Protein AF-A0AAE3A6P5-F1 (afdb_monomer_lite)

Secondary structure (DSSP, 8-state):
--HHHHHHHHHHHHHHHHH---------TTHHHHHHHHHHHTTS-HHHHHHHHHHHHHHHTT---TTTS--GGG-HHHHHHHHHTTS-HHHHHHHHHHHHHHHHHHHHHHHHHHHHHT--

Radius of gyration: 25.91 Å; chains: 1; bounding box: 47×68×56 Å

InterPro domains:
  IPR010985 Ribbon-helix-helix [SSF47598] (18-64)
  IPR013321 Arc-type ribbon-helix-helix [G3DSA:1.10.1220.10] (3-63)

Structure (mmCIF, N/CA/C/O backbone):
data_AF-A0AAE3A6P5-F1
#
_entry.id   AF-A0AAE3A6P5-F1
#
loop_
_atom_site.group_PDB
_atom_site.id
_atom_site.type_symbol
_atom_site.label_atom_id
_atom_site.label_alt_id
_atom_site.label_comp_id
_atom_site.label_asym_id
_atom_site.label_entity_id
_atom_site.label_seq_id
_atom_site.pdbx_PDB_ins_code
_atom_site.Cartn_x
_atom_site.Cartn_y
_atom_site.Cartn_z
_atom_site.occupancy
_atom_site.B_iso_or_equiv
_atom_site.auth_seq_id
_atom_site.auth_comp_id
_atom_site.auth_asym_id
_atom_site.auth_atom_id
_atom_site.pdbx_PDB_model_num
ATOM 1 N N . MET A 1 1 ? 16.649 11.605 30.782 1.00 52.56 1 MET A N 1
ATOM 2 C CA . MET A 1 1 ? 17.101 12.757 29.973 1.00 52.56 1 MET A CA 1
ATOM 3 C C . MET A 1 1 ? 16.056 13.070 28.896 1.00 52.56 1 MET A C 1
ATOM 5 O O . MET A 1 1 ? 15.859 12.248 28.010 1.00 52.56 1 MET A O 1
ATOM 9 N N . PRO A 1 2 ? 15.338 14.203 28.975 1.00 68.81 2 PRO A N 1
ATOM 10 C CA . PRO A 1 2 ? 14.305 14.600 28.000 1.00 68.81 2 PRO A CA 1
ATOM 11 C C . PRO A 1 2 ? 14.862 15.134 26.659 1.00 68.81 2 PRO A C 1
ATOM 13 O O . PRO A 1 2 ? 14.123 15.284 25.687 1.00 68.81 2 PRO A O 1
ATOM 16 N N . GLU A 1 3 ? 16.164 15.418 26.580 1.00 62.75 3 GLU A N 1
ATOM 17 C CA . GLU A 1 3 ? 16.881 15.811 25.352 1.00 62.75 3 GLU A CA 1
ATOM 18 C C . GLU A 1 3 ? 16.933 14.683 24.300 1.00 62.75 3 GLU A C 1
ATOM 20 O O . GLU A 1 3 ? 16.731 14.930 23.112 1.00 62.75 3 GLU A O 1
ATOM 25 N N . ASP A 1 4 ? 17.116 13.430 24.728 1.00 72.38 4 ASP A N 1
ATOM 26 C CA . ASP A 1 4 ? 17.276 12.280 23.822 1.00 72.38 4 ASP A CA 1
ATOM 27 C C . ASP A 1 4 ? 15.962 11.828 23.172 1.00 72.38 4 ASP A C 1
ATOM 29 O O . ASP A 1 4 ? 15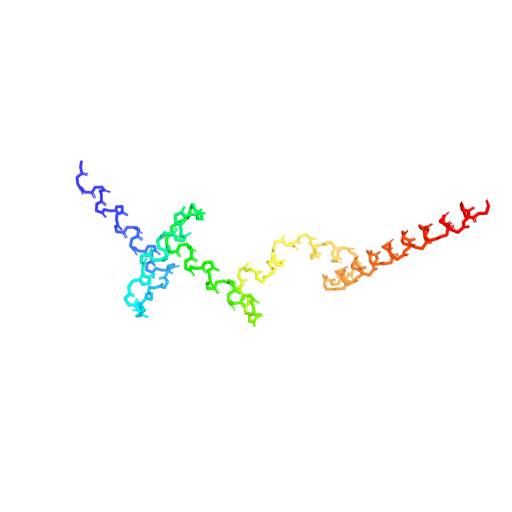.963 11.153 22.142 1.00 72.38 4 ASP A O 1
ATOM 33 N N . ALA A 1 5 ? 14.824 12.162 23.782 1.00 71.69 5 ALA A N 1
ATOM 34 C CA . ALA A 1 5 ? 13.502 11.890 23.220 1.00 71.69 5 ALA A CA 1
ATOM 35 C C . ALA A 1 5 ? 13.167 12.873 22.087 1.00 71.69 5 ALA A C 1
ATOM 37 O O . ALA A 1 5 ? 12.683 12.454 21.039 1.00 71.69 5 ALA A O 1
ATOM 38 N N . ARG A 1 6 ? 13.505 14.160 22.260 1.00 72.44 6 ARG A N 1
ATOM 39 C CA . ARG A 1 6 ? 13.318 15.196 21.230 1.00 72.44 6 ARG A CA 1
ATOM 40 C C . ARG A 1 6 ? 14.108 14.869 19.963 1.00 72.44 6 ARG A C 1
ATOM 42 O O . ARG A 1 6 ? 13.512 14.712 18.906 1.00 72.44 6 ARG A O 1
ATOM 49 N N . LYS A 1 7 ? 15.410 14.585 20.100 1.00 74.75 7 LYS A N 1
ATOM 50 C CA . LYS A 1 7 ? 16.272 14.202 18.965 1.00 74.75 7 LYS A CA 1
ATOM 51 C C . LYS A 1 7 ? 15.792 12.945 18.226 1.00 74.75 7 LYS A C 1
ATOM 53 O O . LYS A 1 7 ? 15.971 12.848 17.015 1.00 74.75 7 LYS A O 1
ATOM 58 N N . ARG A 1 8 ? 15.209 11.966 18.931 1.00 68.88 8 ARG A N 1
ATOM 59 C CA . ARG A 1 8 ? 14.631 10.757 18.312 1.00 68.88 8 ARG A CA 1
ATOM 60 C C . ARG A 1 8 ? 13.374 11.075 17.508 1.00 68.88 8 ARG A C 1
ATOM 62 O O . ARG A 1 8 ? 13.269 10.630 16.368 1.00 68.88 8 ARG A O 1
ATOM 69 N N . ASN A 1 9 ? 12.479 11.879 18.072 1.00 79.44 9 ASN A N 1
ATOM 70 C CA . ASN A 1 9 ? 11.275 12.321 17.380 1.00 79.44 9 ASN A CA 1
ATOM 71 C C . ASN A 1 9 ? 11.631 13.140 16.133 1.00 79.44 9 ASN A C 1
ATOM 73 O O . ASN A 1 9 ? 11.091 12.873 15.066 1.00 79.44 9 ASN A O 1
ATOM 77 N N . ASP A 1 10 ? 12.595 14.059 16.228 1.00 76.94 10 ASP A N 1
ATOM 78 C CA . ASP A 1 10 ? 13.029 14.890 15.098 1.00 76.94 10 ASP A CA 1
ATOM 79 C C . ASP A 1 10 ? 13.550 14.045 13.927 1.00 76.94 10 ASP A C 1
ATOM 81 O O . ASP A 1 10 ? 13.196 14.289 12.774 1.00 76.94 10 ASP A O 1
ATOM 85 N N . ARG A 1 11 ? 14.332 12.994 14.216 1.00 77.62 11 ARG A N 1
ATOM 86 C CA . ARG A 1 11 ? 14.792 12.032 13.198 1.00 77.62 11 ARG A CA 1
ATOM 87 C C . ARG A 1 11 ? 13.632 11.278 12.554 1.00 77.62 11 ARG A C 1
ATOM 89 O O . ARG A 1 11 ? 13.620 11.099 11.341 1.00 77.62 11 ARG A O 1
ATOM 96 N N . GLN A 1 12 ? 12.662 10.847 13.355 1.00 74.00 12 GLN A N 1
ATOM 97 C CA . GLN A 1 12 ? 11.487 10.140 12.858 1.00 74.00 12 GLN A CA 1
ATOM 98 C C . GLN A 1 12 ? 10.630 11.040 11.954 1.00 74.00 12 GLN A C 1
ATOM 100 O O . GLN A 1 12 ? 10.180 10.594 10.901 1.00 74.00 12 GLN A O 1
ATOM 105 N N . TYR A 1 13 ? 10.443 12.308 12.325 1.00 77.50 13 TYR A N 1
ATOM 106 C CA . TYR A 1 13 ? 9.722 13.286 11.510 1.00 77.50 13 TYR A CA 1
ATOM 107 C C . TYR A 1 13 ? 10.455 13.621 10.211 1.00 77.50 13 TYR A C 1
ATOM 109 O O . TYR A 1 13 ? 9.812 13.694 9.165 1.00 77.50 13 TYR A O 1
ATOM 117 N N . ALA A 1 14 ? 11.779 13.798 10.259 1.00 79.31 14 ALA A N 1
ATOM 118 C CA . ALA A 1 14 ? 12.588 14.033 9.066 1.00 79.31 14 ALA A CA 1
ATOM 119 C C . ALA A 1 14 ? 12.465 12.865 8.075 1.00 79.31 14 ALA A C 1
ATOM 121 O O . ALA A 1 14 ? 12.158 13.086 6.906 1.00 79.31 14 ALA A O 1
ATOM 122 N N . TRP A 1 15 ? 12.577 11.625 8.565 1.00 84.62 15 TRP A N 1
ATOM 123 C CA . TRP A 1 15 ? 12.398 10.436 7.732 1.00 84.62 15 TRP A CA 1
ATOM 124 C C . TRP A 1 15 ? 10.987 10.355 7.135 1.00 84.62 15 TRP A C 1
ATOM 126 O O . TRP A 1 15 ? 10.847 10.154 5.933 1.00 84.62 15 TRP A O 1
ATOM 136 N N . GLN A 1 16 ? 9.937 10.570 7.937 1.00 80.31 16 GLN A N 1
ATOM 137 C CA . GLN A 1 16 ? 8.555 10.564 7.436 1.00 80.31 16 GLN A CA 1
ATOM 138 C C . GLN A 1 16 ? 8.336 11.621 6.350 1.00 80.31 16 GLN A C 1
ATOM 140 O O . GLN A 1 16 ? 7.698 11.337 5.343 1.00 80.31 16 GLN A O 1
ATOM 145 N N . LYS A 1 17 ? 8.886 12.827 6.520 1.00 79.38 17 LYS A N 1
ATOM 146 C CA . LYS A 1 17 ? 8.761 13.911 5.539 1.00 79.38 17 LYS A CA 1
ATOM 147 C C . LYS A 1 17 ? 9.385 13.557 4.185 1.00 79.38 17 LYS A C 1
ATOM 149 O O . LYS A 1 17 ? 8.882 14.000 3.162 1.00 79.38 17 LYS A O 1
ATOM 154 N N . GLU A 1 18 ? 10.485 12.810 4.190 1.00 81.75 18 GLU A N 1
ATOM 155 C CA . GLU A 1 18 ? 11.214 12.431 2.974 1.00 81.75 18 GLU A CA 1
ATOM 156 C C . GLU A 1 18 ? 10.673 11.155 2.315 1.00 81.75 18 GLU A C 1
ATOM 158 O O . GLU A 1 18 ? 10.813 10.995 1.108 1.00 81.75 18 GLU A O 1
ATOM 163 N N . ASN A 1 19 ? 10.071 10.247 3.090 1.00 83.12 19 ASN A N 1
ATOM 164 C CA . ASN A 1 19 ? 9.750 8.888 2.634 1.00 83.12 19 ASN A CA 1
ATOM 165 C C . ASN A 1 19 ? 8.247 8.587 2.579 1.00 83.12 19 ASN A C 1
ATOM 167 O O . ASN A 1 19 ? 7.868 7.509 2.126 1.00 83.12 19 ASN A O 1
ATOM 171 N N . THR A 1 20 ? 7.386 9.478 3.078 1.00 82.94 20 THR A N 1
ATOM 172 C CA . THR A 1 20 ? 5.940 9.228 3.130 1.00 82.94 20 THR A CA 1
ATOM 173 C C . THR A 1 20 ? 5.139 10.426 2.645 1.00 82.94 20 THR A C 1
ATOM 175 O O . THR A 1 20 ? 5.342 11.550 3.105 1.00 82.94 20 THR A O 1
ATOM 178 N N . ASP A 1 21 ? 4.165 10.166 1.774 1.00 85.12 21 ASP A N 1
ATOM 179 C CA . ASP A 1 21 ? 3.148 11.147 1.411 1.00 85.12 21 ASP A CA 1
ATOM 180 C C . ASP A 1 21 ? 2.016 11.138 2.442 1.00 85.12 21 ASP A C 1
ATOM 182 O O . ASP A 1 21 ? 1.406 10.106 2.734 1.00 85.12 21 ASP A O 1
ATOM 186 N N . ARG A 1 22 ? 1.703 12.310 3.008 1.00 84.88 22 ARG A N 1
ATOM 187 C CA . ARG A 1 22 ? 0.619 12.453 3.987 1.00 84.88 22 ARG A CA 1
ATOM 188 C C . ARG A 1 22 ? -0.647 12.973 3.320 1.00 84.88 22 ARG A C 1
ATOM 190 O O . ARG A 1 22 ? -0.780 14.167 3.065 1.00 84.88 22 ARG A O 1
ATOM 197 N N . ILE A 1 23 ? -1.606 12.077 3.115 1.00 85.75 23 ILE A N 1
ATOM 198 C CA . ILE A 1 23 ? -2.888 12.392 2.479 1.00 85.75 23 ILE A CA 1
ATOM 199 C C . ILE A 1 23 ? -3.972 12.574 3.547 1.00 85.75 23 ILE A C 1
ATOM 201 O O . ILE A 1 23 ? -4.180 11.715 4.403 1.00 85.75 23 ILE A O 1
ATOM 205 N N . ASN A 1 24 ? -4.697 13.694 3.478 1.00 87.81 24 ASN A N 1
ATOM 206 C CA . ASN A 1 24 ? -5.937 13.888 4.227 1.00 87.81 24 ASN A CA 1
ATOM 207 C C . ASN A 1 24 ? -7.117 13.550 3.316 1.00 87.81 24 ASN A C 1
ATOM 209 O O . ASN A 1 24 ? -7.250 14.133 2.244 1.00 87.81 24 ASN A O 1
ATOM 213 N N . PHE A 1 25 ? -7.993 12.647 3.750 1.00 84.44 25 PHE A N 1
ATOM 214 C CA . PHE A 1 25 ? -9.180 12.262 2.990 1.00 84.44 25 PHE A CA 1
ATOM 215 C C . PHE A 1 25 ? -10.437 12.309 3.859 1.00 84.44 25 PHE A C 1
ATOM 217 O O . PHE A 1 25 ? -10.403 12.115 5.079 1.00 84.44 25 PHE A O 1
ATOM 224 N N . THR A 1 26 ? -11.568 12.593 3.218 1.00 91.62 26 THR A N 1
ATOM 225 C CA . THR A 1 26 ? -12.886 12.600 3.852 1.00 91.62 26 THR A CA 1
ATOM 226 C C . THR A 1 26 ? -13.587 11.275 3.582 1.00 91.62 26 THR A C 1
ATOM 228 O O . THR A 1 26 ? -13.544 10.751 2.475 1.00 91.62 26 THR A O 1
ATOM 231 N N . MET A 1 27 ? -14.249 10.735 4.602 1.00 91.69 27 MET A N 1
ATOM 232 C CA . MET A 1 27 ? -15.067 9.530 4.496 1.00 91.69 27 MET A CA 1
ATOM 233 C C . MET A 1 27 ? -16.424 9.750 5.163 1.00 91.69 27 MET A C 1
ATOM 235 O O . MET A 1 27 ? -16.532 10.614 6.041 1.00 91.69 27 MET A O 1
ATOM 239 N N . PRO A 1 28 ? -17.442 8.943 4.816 1.00 94.38 28 PRO A N 1
ATOM 240 C CA . PRO A 1 28 ? -18.686 8.895 5.570 1.00 94.38 28 PRO A CA 1
ATOM 241 C C . PRO A 1 28 ? -18.434 8.649 7.062 1.00 94.38 28 PRO A C 1
ATOM 243 O O . PRO A 1 28 ? -17.494 7.942 7.447 1.00 94.38 28 PRO A O 1
ATOM 246 N N . LYS A 1 29 ? -19.290 9.214 7.920 1.00 91.25 29 LYS A N 1
ATOM 247 C CA . LYS A 1 29 ? -19.220 8.948 9.363 1.00 91.25 29 LYS A CA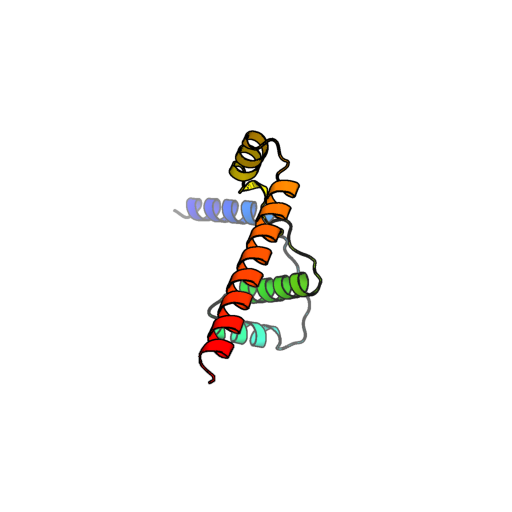 1
ATOM 248 C C . LYS A 1 29 ? -19.392 7.448 9.643 1.00 91.25 29 LYS A C 1
ATOM 250 O O . LYS A 1 29 ? -20.126 6.767 8.938 1.00 91.25 29 LYS A O 1
ATOM 255 N N . GLY A 1 30 ? -18.674 6.942 10.646 1.00 92.31 30 GLY A N 1
ATOM 256 C CA . GLY A 1 30 ? -18.635 5.518 11.011 1.00 92.31 30 GLY A CA 1
ATOM 257 C C . GLY A 1 30 ? -17.645 4.671 10.203 1.00 92.31 30 GLY A C 1
ATOM 258 O O . GLY A 1 30 ? -17.194 3.637 10.684 1.00 92.31 30 GLY A O 1
ATOM 259 N N . ARG A 1 31 ? -17.198 5.128 9.022 1.00 92.69 31 ARG A N 1
ATOM 260 C CA . ARG A 1 31 ? -16.259 4.352 8.192 1.00 92.69 31 ARG A CA 1
ATOM 261 C C . ARG A 1 31 ? -14.910 4.110 8.871 1.00 92.69 31 ARG A C 1
ATOM 263 O O . ARG A 1 31 ? -14.304 3.066 8.671 1.00 92.69 31 ARG A O 1
ATOM 270 N N . LYS A 1 32 ? -14.442 5.059 9.687 1.00 92.38 32 LYS A N 1
ATOM 271 C CA . LYS A 1 32 ? -13.189 4.902 10.442 1.00 92.38 32 LYS A CA 1
ATOM 272 C C . LYS A 1 32 ? -13.246 3.728 11.417 1.00 92.38 32 LYS A C 1
ATOM 274 O O . LYS A 1 32 ? -12.243 3.044 11.570 1.00 92.38 32 LYS A O 1
ATOM 279 N N . ASP A 1 33 ? -14.393 3.508 12.050 1.00 93.50 33 ASP A N 1
ATOM 280 C CA . ASP A 1 33 ? -14.553 2.436 13.032 1.00 93.50 33 ASP A CA 1
ATOM 281 C C . ASP A 1 33 ? -14.637 1.079 12.329 1.00 93.50 33 ASP A C 1
ATOM 283 O O . ASP A 1 33 ? -13.941 0.152 12.724 1.00 93.50 33 ASP A O 1
ATOM 287 N N . GLN A 1 34 ? -15.339 1.013 11.191 1.00 95.31 34 GLN A N 1
ATOM 288 C CA . GLN A 1 34 ? -15.349 -0.171 10.320 1.00 95.31 34 GLN A CA 1
ATOM 289 C C . GLN A 1 34 ? -13.941 -0.563 9.844 1.00 95.31 34 GLN A C 1
ATOM 291 O O . GLN A 1 34 ? -13.600 -1.740 9.819 1.00 95.31 34 GLN A O 1
ATOM 296 N N . ILE A 1 35 ? -13.109 0.419 9.474 1.00 94.19 35 ILE A N 1
ATOM 297 C CA . ILE A 1 35 ? -11.718 0.163 9.067 1.00 94.19 35 ILE A CA 1
ATOM 298 C C . ILE A 1 35 ? -10.897 -0.376 10.238 1.00 94.19 35 ILE A C 1
ATOM 300 O O . ILE A 1 35 ? -10.086 -1.274 10.041 1.00 94.19 35 ILE A O 1
ATOM 304 N N . LYS A 1 36 ? -11.082 0.165 11.448 1.00 94.25 36 LYS A N 1
ATOM 305 C CA . LYS A 1 36 ? -10.369 -0.326 12.633 1.00 94.25 36 LYS A CA 1
ATOM 306 C C . LYS A 1 36 ? -10.739 -1.768 12.944 1.00 94.25 36 LYS A C 1
ATOM 308 O O . LYS A 1 36 ? -9.837 -2.571 13.111 1.00 94.25 36 LYS A O 1
ATOM 313 N N . GLU A 1 37 ? -12.028 -2.091 12.946 1.00 96.12 37 GLU A N 1
ATOM 314 C CA . GLU A 1 37 ? -12.509 -3.455 13.177 1.00 96.12 37 GLU A CA 1
ATOM 315 C C . GLU A 1 37 ? -11.966 -4.425 12.117 1.00 96.12 37 GLU A C 1
ATOM 317 O O . GLU A 1 37 ? -11.413 -5.469 12.451 1.00 96.12 37 GLU A O 1
ATOM 322 N N . ALA A 1 38 ? -12.025 -4.050 10.835 1.00 94.88 38 ALA A N 1
ATOM 323 C CA . ALA A 1 38 ? -11.469 -4.862 9.754 1.00 94.88 38 ALA A CA 1
ATOM 324 C C . ALA A 1 38 ? -9.948 -5.060 9.886 1.00 94.88 38 ALA A C 1
ATOM 326 O O . ALA A 1 38 ? -9.440 -6.155 9.645 1.00 94.88 38 ALA A O 1
ATOM 327 N N . ALA A 1 39 ? -9.221 -4.016 10.289 1.00 94.56 39 ALA A N 1
ATOM 328 C CA . ALA A 1 39 ? -7.783 -4.083 10.512 1.00 94.56 39 ALA A CA 1
ATOM 329 C C . ALA A 1 39 ? -7.430 -4.953 11.732 1.00 94.56 39 ALA A C 1
ATOM 331 O O . ALA A 1 39 ? -6.499 -5.751 11.653 1.00 94.56 39 ALA A O 1
ATOM 332 N N . GLU A 1 40 ? -8.203 -4.861 12.818 1.00 95.38 40 GLU A N 1
ATOM 333 C CA . GLU A 1 40 ? -8.064 -5.701 14.013 1.00 95.38 40 GLU A CA 1
ATOM 334 C C . GLU A 1 40 ? -8.288 -7.182 13.688 1.00 95.38 40 GLU A C 1
ATOM 336 O O . GLU A 1 40 ? -7.466 -8.015 14.067 1.00 95.38 40 GLU A O 1
ATOM 341 N N . ILE A 1 41 ? -9.334 -7.507 12.919 1.00 95.31 41 ILE A N 1
ATOM 342 C CA . ILE A 1 41 ? -9.600 -8.875 12.442 1.00 95.31 41 ILE A CA 1
ATOM 343 C C . ILE A 1 41 ? -8.437 -9.390 11.585 1.00 95.31 41 ILE A C 1
ATOM 345 O O . ILE A 1 41 ? -8.034 -10.545 11.712 1.00 95.31 41 ILE A O 1
ATOM 349 N N . ALA A 1 42 ? -7.874 -8.533 10.732 1.00 92.12 42 ALA A N 1
ATOM 350 C CA . ALA A 1 42 ? -6.725 -8.861 9.894 1.00 92.12 42 ALA A CA 1
ATOM 351 C C . ALA A 1 42 ? -5.378 -8.846 10.651 1.00 92.12 42 ALA A C 1
ATOM 353 O O . ALA A 1 42 ? -4.350 -9.183 10.066 1.00 92.12 42 ALA A O 1
ATOM 354 N N . GLY A 1 43 ? -5.352 -8.457 11.932 1.00 94.25 43 GLY A N 1
ATOM 355 C CA . GLY A 1 43 ? -4.131 -8.377 12.741 1.00 94.25 43 GLY A CA 1
ATOM 356 C C . GLY A 1 43 ? -3.144 -7.289 12.296 1.00 94.25 43 GLY A C 1
ATOM 357 O O . GLY A 1 43 ? -1.957 -7.366 12.613 1.00 94.25 43 GLY A O 1
ATOM 358 N N . VAL A 1 44 ? -3.608 -6.278 11.557 1.00 93.81 44 VAL A N 1
ATOM 359 C CA . VAL A 1 44 ? -2.784 -5.189 11.011 1.00 93.81 44 VAL A CA 1
ATOM 360 C C . VAL A 1 44 ? -3.256 -3.827 11.519 1.00 93.81 44 VAL A C 1
ATOM 362 O O . VAL A 1 44 ? -4.346 -3.672 12.061 1.00 93.81 44 VAL A O 1
ATOM 365 N N . SER A 1 45 ? -2.433 -2.789 11.354 1.00 93.12 45 SER A N 1
ATOM 366 C CA . SER A 1 45 ? -2.875 -1.422 11.664 1.00 93.12 45 SER A CA 1
ATOM 367 C C . SER A 1 45 ? -3.861 -0.906 10.613 1.00 93.12 45 SER A C 1
ATOM 369 O O . SER A 1 45 ? -3.760 -1.261 9.440 1.00 93.12 45 SER A O 1
ATOM 371 N N . ALA A 1 46 ? -4.753 0.011 10.999 1.00 92.56 46 ALA A N 1
ATOM 372 C CA . ALA A 1 46 ? -5.682 0.658 10.068 1.00 92.56 46 ALA A CA 1
ATOM 373 C C . ALA A 1 46 ? -4.971 1.307 8.864 1.00 92.56 46 ALA A C 1
ATOM 375 O O . ALA A 1 46 ? -5.471 1.243 7.747 1.00 92.56 46 ALA A O 1
ATOM 376 N N . THR A 1 47 ? -3.789 1.900 9.071 1.00 91.06 47 THR A N 1
ATOM 377 C CA . THR A 1 47 ? -2.982 2.479 7.985 1.00 91.06 47 THR A CA 1
ATOM 378 C C . THR A 1 47 ? -2.487 1.411 7.015 1.00 91.06 47 THR A C 1
ATOM 380 O O . THR A 1 47 ? -2.603 1.588 5.808 1.00 91.06 47 THR A O 1
ATOM 383 N N . VAL A 1 48 ? -1.963 0.296 7.534 1.00 91.62 48 VAL A N 1
ATOM 384 C CA . VAL A 1 48 ? -1.504 -0.830 6.703 1.00 91.62 48 VAL A CA 1
ATOM 385 C C . VAL A 1 48 ? -2.672 -1.417 5.920 1.00 91.62 48 VAL A C 1
ATOM 387 O O . VAL A 1 48 ? -2.548 -1.610 4.718 1.00 91.62 48 VAL A O 1
ATOM 390 N N . TRP A 1 49 ? -3.817 -1.611 6.574 1.00 94.69 49 TRP A N 1
ATOM 391 C CA . TRP A 1 49 ? -5.027 -2.122 5.938 1.00 94.69 49 TRP A CA 1
ATOM 392 C C . TRP A 1 49 ? -5.503 -1.225 4.785 1.00 94.69 49 TRP A C 1
ATOM 394 O O . TRP A 1 49 ? -5.831 -1.713 3.707 1.00 94.69 49 TRP A O 1
ATOM 404 N N . ILE A 1 50 ? -5.497 0.100 4.983 1.00 93.06 50 ILE A N 1
ATOM 405 C CA . ILE A 1 50 ? -5.857 1.062 3.931 1.00 93.06 50 ILE A CA 1
ATOM 406 C C . ILE A 1 50 ? -4.868 0.990 2.765 1.00 93.06 50 ILE A C 1
ATOM 408 O O . ILE A 1 50 ? -5.303 0.961 1.618 1.00 93.06 50 ILE A O 1
ATOM 412 N N . ASN A 1 51 ? -3.563 0.952 3.044 1.00 91.12 51 ASN A N 1
ATOM 413 C CA . ASN A 1 51 ? -2.551 0.883 1.991 1.00 91.12 51 ASN A CA 1
ATOM 414 C C . ASN A 1 51 ? -2.673 -0.414 1.185 1.00 91.12 51 ASN A C 1
ATOM 416 O O . ASN A 1 51 ? -2.711 -0.346 -0.032 1.00 91.12 51 ASN A O 1
ATOM 420 N N . GLN A 1 52 ? -2.888 -1.558 1.839 1.00 91.12 52 GLN A N 1
ATOM 421 C CA . GLN A 1 52 ? -3.137 -2.833 1.154 1.00 91.12 52 GLN A CA 1
ATOM 422 C C . GLN A 1 52 ? -4.375 -2.782 0.251 1.00 91.12 52 GLN A C 1
ATOM 424 O O . GLN A 1 52 ? -4.368 -3.319 -0.853 1.00 91.12 52 GLN A O 1
ATOM 429 N N . ALA A 1 53 ? -5.447 -2.119 0.695 1.00 92.75 53 ALA A N 1
ATOM 430 C CA . ALA A 1 53 ? -6.639 -1.938 -0.128 1.00 92.75 53 ALA A CA 1
ATOM 431 C C . ALA A 1 53 ? -6.383 -1.029 -1.345 1.00 92.75 53 ALA A C 1
ATOM 433 O O . ALA A 1 53 ? -7.006 -1.216 -2.389 1.00 92.75 53 ALA A O 1
ATOM 434 N N . ILE A 1 54 ? -5.490 -0.044 -1.216 1.00 91.06 54 ILE A N 1
ATOM 435 C CA . ILE A 1 54 ? -5.051 0.812 -2.324 1.00 91.06 54 ILE A CA 1
ATOM 436 C C . ILE A 1 54 ? -4.169 0.014 -3.290 1.00 91.06 54 ILE A C 1
ATOM 438 O O . ILE A 1 54 ? -4.420 0.058 -4.492 1.00 91.06 54 ILE A O 1
ATOM 442 N N . ASP A 1 55 ? -3.208 -0.754 -2.775 1.00 87.44 55 ASP A N 1
ATOM 443 C CA . ASP A 1 55 ? -2.307 -1.599 -3.565 1.00 87.44 55 ASP A CA 1
ATOM 444 C C . ASP A 1 55 ? -3.105 -2.609 -4.400 1.00 87.44 55 ASP A C 1
ATOM 446 O O . ASP A 1 55 ? -2.940 -2.672 -5.614 1.00 87.44 55 ASP A O 1
ATOM 450 N N . ALA A 1 56 ? -4.089 -3.283 -3.797 1.00 86.69 56 ALA A N 1
ATOM 451 C CA . ALA A 1 56 ? -4.990 -4.184 -4.518 1.00 86.69 56 ALA A CA 1
ATOM 452 C C . ALA A 1 56 ? -5.765 -3.475 -5.647 1.00 86.69 56 ALA A C 1
ATOM 454 O O . ALA A 1 56 ? -6.009 -4.051 -6.704 1.00 86.69 56 ALA A O 1
ATOM 455 N N . LYS A 1 57 ? -6.152 -2.203 -5.460 1.00 90.19 57 LYS A N 1
ATOM 456 C CA . LYS A 1 57 ? -6.830 -1.424 -6.511 1.00 90.19 57 LYS A CA 1
ATOM 457 C C . LYS A 1 57 ? -5.896 -1.007 -7.637 1.00 90.19 57 LYS A C 1
ATOM 459 O O . LYS A 1 57 ? -6.342 -0.880 -8.775 1.00 90.19 57 LYS A O 1
ATOM 464 N N . PHE A 1 58 ? -4.630 -0.782 -7.323 1.00 85.56 58 PHE A N 1
ATOM 465 C CA . PHE A 1 58 ? -3.592 -0.522 -8.303 1.00 85.56 58 PHE A CA 1
ATOM 466 C C . PHE A 1 58 ? -3.272 -1.781 -9.117 1.00 85.56 58 PHE A C 1
ATOM 468 O O . PHE A 1 58 ? -3.267 -1.708 -10.346 1.00 85.56 58 PHE A O 1
ATOM 475 N N . GLU A 1 59 ? -3.152 -2.938 -8.465 1.00 81.69 59 GLU A N 1
ATOM 476 C CA . GLU A 1 59 ? -3.006 -4.244 -9.118 1.00 81.69 59 GLU A CA 1
ATOM 477 C C . GLU A 1 59 ? -4.184 -4.560 -10.052 1.00 81.69 59 GLU A C 1
ATOM 479 O O . GLU A 1 59 ? -3.960 -4.854 -11.227 1.00 81.69 59 GLU A O 1
ATOM 484 N N . ASP A 1 60 ? -5.430 -4.404 -9.579 1.00 81.94 60 ASP A N 1
ATOM 485 C CA . ASP A 1 60 ? -6.652 -4.568 -10.390 1.00 81.94 60 ASP A CA 1
ATOM 486 C C . ASP A 1 60 ? -6.629 -3.682 -11.654 1.00 81.94 60 ASP A C 1
ATOM 488 O O . ASP A 1 60 ? -7.132 -4.061 -12.713 1.00 81.94 60 ASP A O 1
ATOM 492 N N . ALA A 1 61 ? -6.063 -2.477 -11.543 1.00 83.88 61 ALA A N 1
ATOM 493 C CA . ALA A 1 61 ? -5.959 -1.509 -12.631 1.00 83.88 61 ALA A CA 1
ATOM 494 C C . ALA A 1 61 ? -4.720 -1.716 -13.525 1.00 83.88 61 ALA A C 1
ATOM 496 O O . ALA A 1 61 ? -4.520 -0.948 -14.468 1.00 83.88 61 ALA A O 1
ATOM 497 N N . GLY A 1 62 ? -3.873 -2.710 -13.235 1.00 78.88 62 GLY A N 1
ATOM 498 C CA . GLY A 1 62 ? -2.599 -2.932 -13.925 1.00 78.88 62 GLY A CA 1
ATOM 499 C C . GLY A 1 62 ? -1.546 -1.848 -13.659 1.00 78.88 62 GLY A C 1
ATOM 500 O O . GLY A 1 62 ? -0.558 -1.748 -14.386 1.00 78.88 62 GLY A O 1
ATOM 501 N N . ILE A 1 63 ? -1.751 -1.019 -12.636 1.00 73.62 63 ILE A N 1
ATOM 502 C CA . ILE A 1 63 ? -0.815 0.009 -12.187 1.00 73.62 63 ILE A CA 1
ATOM 503 C C . ILE A 1 63 ? 0.050 -0.640 -11.112 1.00 73.62 63 ILE A C 1
ATOM 505 O O . ILE A 1 63 ? -0.311 -0.648 -9.948 1.00 73.62 63 ILE A O 1
ATOM 509 N N . VAL A 1 64 ? 1.185 -1.223 -11.476 1.00 61.59 64 VAL A N 1
ATOM 510 C CA . VAL A 1 64 ? 2.084 -1.818 -10.476 1.00 61.59 64 VAL A CA 1
ATOM 511 C C . VAL A 1 64 ? 3.049 -0.744 -9.976 1.00 61.59 64 VAL A C 1
ATOM 513 O O . VAL A 1 64 ? 3.590 0.028 -10.772 1.00 61.59 64 VAL A O 1
ATOM 516 N N . ALA A 1 65 ? 3.272 -0.668 -8.660 1.00 58.88 65 ALA A N 1
ATOM 517 C CA . ALA A 1 65 ? 4.290 0.221 -8.113 1.00 58.88 65 ALA A CA 1
ATOM 518 C C . ALA A 1 65 ? 5.667 -0.120 -8.729 1.00 58.88 65 ALA A C 1
ATOM 520 O O . ALA A 1 65 ? 5.974 -1.300 -8.901 1.00 58.88 65 ALA A O 1
ATOM 521 N N . PRO A 1 66 ? 6.547 0.860 -9.018 1.00 55.09 66 PRO A N 1
ATOM 522 C CA . PRO A 1 66 ? 7.851 0.601 -9.646 1.00 55.09 66 PRO A CA 1
ATOM 523 C C . PRO A 1 66 ? 8.745 -0.386 -8.882 1.00 55.09 66 PRO A C 1
ATOM 525 O O . PRO A 1 66 ? 9.639 -0.982 -9.466 1.00 55.09 66 PRO A O 1
ATOM 528 N N . LYS A 1 67 ? 8.517 -0.530 -7.572 1.00 53.03 67 LYS A N 1
ATOM 529 C CA . LYS A 1 67 ? 9.200 -1.486 -6.693 1.00 53.03 67 LYS A CA 1
ATOM 530 C C . LYS A 1 67 ? 8.719 -2.932 -6.894 1.00 53.03 67 LYS A C 1
ATOM 532 O O . LYS A 1 67 ? 9.503 -3.854 -6.693 1.00 53.03 67 LYS A O 1
ATOM 537 N N . ASP A 1 68 ? 7.449 -3.110 -7.250 1.00 51.03 68 ASP A N 1
ATOM 538 C CA . ASP A 1 68 ? 6.775 -4.412 -7.342 1.00 51.03 68 ASP A CA 1
ATOM 539 C C . ASP A 1 68 ? 6.605 -4.871 -8.802 1.00 51.03 68 ASP A C 1
ATOM 541 O O . ASP A 1 68 ? 6.379 -6.048 -9.085 1.00 51.03 68 ASP A O 1
ATOM 545 N N . MET A 1 69 ? 6.795 -3.959 -9.760 1.00 49.03 69 MET A N 1
ATOM 546 C CA . MET A 1 69 ? 7.097 -4.286 -11.147 1.00 49.03 69 MET A CA 1
ATOM 547 C C . MET A 1 69 ? 8.451 -4.999 -11.141 1.00 49.03 69 MET A C 1
ATOM 549 O O . MET A 1 69 ? 9.448 -4.317 -10.950 1.00 49.03 69 MET A O 1
ATOM 553 N N . MET A 1 70 ? 8.453 -6.343 -11.255 1.00 48.31 70 MET A N 1
ATOM 554 C CA . MET A 1 70 ? 9.628 -7.240 -11.224 1.00 48.31 70 MET A CA 1
ATOM 555 C C . MET A 1 70 ? 10.952 -6.472 -11.174 1.00 48.31 70 MET A C 1
ATOM 557 O O . MET A 1 70 ? 11.378 -5.936 -12.201 1.00 48.31 70 MET A O 1
ATOM 561 N N . ASP A 1 71 ? 11.600 -6.428 -10.007 1.00 51.97 71 ASP A N 1
ATOM 562 C CA . ASP A 1 71 ? 12.970 -5.931 -9.894 1.00 51.97 71 ASP A CA 1
ATOM 563 C C . ASP A 1 71 ? 13.900 -6.856 -10.699 1.00 51.97 71 ASP A C 1
ATOM 565 O O . ASP A 1 71 ? 14.563 -7.754 -10.188 1.00 51.97 71 ASP A O 1
ATOM 569 N N . LEU A 1 72 ? 13.946 -6.653 -12.015 1.00 47.97 72 LEU A N 1
ATOM 570 C CA . LEU A 1 72 ? 14.875 -7.315 -12.926 1.00 47.97 72 LEU A CA 1
ATOM 571 C C . LEU A 1 72 ? 16.330 -6.957 -12.565 1.00 47.97 72 LEU A C 1
ATOM 573 O O . LEU A 1 72 ? 17.256 -7.643 -12.995 1.00 47.97 72 LEU A O 1
ATOM 577 N N . GLY A 1 73 ? 16.538 -5.919 -11.743 1.00 48.38 73 GLY A N 1
ATOM 578 C CA . GLY A 1 73 ? 17.823 -5.515 -11.188 1.00 48.38 73 GLY A CA 1
ATOM 579 C C . GLY A 1 73 ? 18.384 -6.477 -10.138 1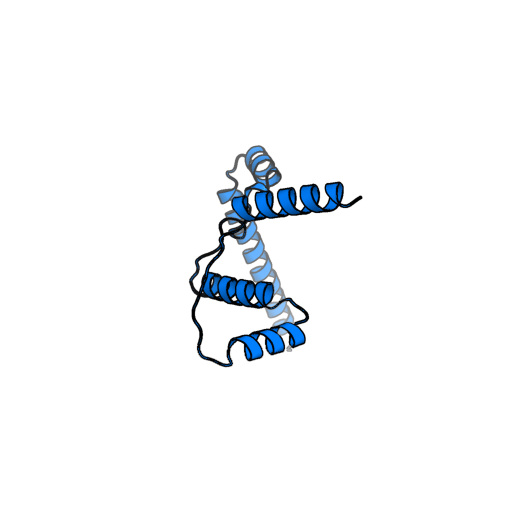.00 48.38 73 GLY A C 1
ATOM 580 O O . GLY A 1 73 ? 19.596 -6.451 -9.905 1.00 48.38 73 GLY A O 1
ATOM 581 N N . THR A 1 74 ? 17.573 -7.369 -9.552 1.00 49.94 74 THR A N 1
ATOM 582 C CA . THR A 1 74 ? 18.086 -8.458 -8.702 1.00 49.94 74 THR A CA 1
ATOM 583 C C . THR A 1 74 ? 18.635 -9.624 -9.521 1.00 49.94 74 THR A C 1
ATOM 585 O O . THR A 1 74 ? 19.453 -10.389 -9.012 1.00 49.94 74 THR A O 1
ATOM 588 N N . ILE A 1 75 ? 18.290 -9.728 -10.811 1.00 55.66 75 ILE A N 1
ATOM 589 C CA . ILE A 1 75 ? 18.850 -10.738 -11.716 1.00 55.66 75 ILE A CA 1
ATOM 590 C C . ILE A 1 75 ? 20.103 -10.217 -12.434 1.00 55.66 75 ILE A C 1
ATOM 592 O O . ILE A 1 75 ? 20.269 -10.371 -13.643 1.00 55.66 75 ILE A O 1
ATOM 596 N N . LYS A 1 76 ? 21.046 -9.632 -11.679 1.00 55.22 76 LYS A N 1
ATOM 597 C CA . LYS A 1 76 ? 22.398 -9.324 -12.197 1.00 55.22 76 LYS A CA 1
ATOM 598 C C . LYS A 1 76 ? 23.072 -10.563 -12.796 1.00 55.22 76 LYS A C 1
ATOM 600 O O . LYS A 1 76 ? 23.800 -10.456 -13.782 1.00 55.22 76 LYS A O 1
ATOM 605 N N . ASP A 1 77 ? 22.755 -11.733 -12.250 1.00 56.78 77 ASP A N 1
ATOM 606 C CA . ASP A 1 77 ? 23.253 -13.017 -12.735 1.00 56.78 77 ASP A CA 1
ATOM 607 C C . ASP A 1 77 ? 22.638 -13.422 -14.082 1.00 56.78 77 ASP A C 1
ATOM 609 O O . ASP A 1 77 ? 23.298 -14.109 -14.856 1.00 56.78 77 ASP A O 1
ATOM 613 N N . LEU A 1 78 ? 21.432 -12.952 -14.434 1.00 58.91 78 LEU A N 1
ATOM 614 C CA . LEU A 1 78 ? 20.811 -13.275 -15.725 1.00 58.91 78 LEU A CA 1
ATOM 615 C C . LEU A 1 78 ? 21.469 -12.531 -16.871 1.00 58.91 78 LEU A C 1
ATOM 617 O O . LEU A 1 78 ? 21.631 -13.105 -17.937 1.00 58.91 78 LEU A O 1
ATOM 621 N N . GLU A 1 79 ? 21.864 -11.271 -16.679 1.00 58.97 79 GLU A N 1
ATOM 622 C CA . GLU A 1 79 ? 22.629 -10.564 -17.708 1.00 58.97 79 GLU A CA 1
ATOM 623 C C . GLU A 1 79 ? 24.008 -11.192 -17.908 1.00 58.97 79 GLU A C 1
ATOM 625 O O . GLU A 1 79 ? 24.458 -11.326 -19.045 1.00 58.97 79 GLU A O 1
ATOM 630 N N . ALA A 1 80 ? 24.676 -11.592 -16.822 1.00 58.97 80 ALA A N 1
ATOM 631 C CA . ALA A 1 80 ? 25.972 -12.260 -16.889 1.00 58.97 80 ALA A CA 1
ATOM 632 C C . ALA A 1 80 ? 25.872 -13.633 -17.575 1.00 58.97 80 ALA A C 1
ATOM 634 O O . ALA A 1 80 ? 26.699 -13.954 -18.428 1.00 58.97 80 ALA A O 1
ATOM 635 N N . TYR A 1 81 ? 24.835 -14.408 -17.250 1.00 62.06 81 TYR A N 1
ATOM 636 C CA . TYR A 1 81 ? 24.573 -15.724 -17.829 1.00 62.06 81 TYR A CA 1
ATOM 637 C C . TYR A 1 81 ? 24.070 -15.642 -19.278 1.00 62.06 81 TYR A C 1
ATOM 639 O O . TYR A 1 81 ? 24.496 -16.406 -20.138 1.00 62.06 81 TYR A O 1
ATOM 647 N N . ALA A 1 82 ? 23.220 -14.664 -19.597 1.00 64.19 82 ALA A N 1
ATOM 648 C CA . ALA A 1 82 ? 22.790 -14.420 -20.968 1.00 64.19 82 ALA A CA 1
ATOM 649 C C . ALA A 1 82 ? 23.975 -13.961 -21.831 1.00 64.19 82 ALA A C 1
ATOM 651 O O . ALA A 1 82 ? 24.185 -14.515 -22.907 1.00 64.19 82 ALA A O 1
ATOM 652 N N . ARG A 1 83 ? 24.832 -13.049 -21.336 1.00 61.59 83 ARG A N 1
ATOM 653 C CA . ARG A 1 83 ? 26.062 -12.648 -22.045 1.00 61.59 83 ARG A CA 1
ATOM 654 C C . ARG A 1 83 ? 27.050 -13.798 -22.219 1.00 61.59 83 ARG A C 1
ATOM 656 O O . ARG A 1 83 ? 27.648 -13.883 -23.287 1.00 61.59 83 ARG A O 1
ATOM 663 N N . SER A 1 84 ? 27.228 -14.674 -21.224 1.00 67.75 84 SER A N 1
ATOM 664 C CA . SER A 1 84 ? 28.104 -15.848 -21.370 1.00 67.75 84 SER A CA 1
ATOM 665 C C . SER A 1 84 ? 27.567 -16.842 -22.406 1.00 67.75 84 SER A C 1
ATOM 667 O O . SER A 1 84 ? 28.354 -17.463 -23.115 1.00 67.75 84 SER A O 1
ATOM 669 N N . ALA A 1 85 ? 26.243 -16.919 -22.562 1.00 67.12 85 ALA A N 1
ATOM 670 C CA . ALA A 1 85 ? 25.565 -17.672 -23.613 1.00 67.12 85 ALA A CA 1
ATOM 671 C C . ALA A 1 85 ? 25.442 -16.911 -24.955 1.00 67.12 85 ALA A C 1
ATOM 673 O O . ALA A 1 85 ? 24.879 -17.450 -25.908 1.00 67.12 85 ALA A O 1
ATOM 674 N N . GLY A 1 86 ? 25.947 -15.672 -25.053 1.00 74.25 86 GLY A N 1
ATOM 675 C CA . GLY A 1 86 ? 25.862 -14.831 -26.254 1.00 74.25 86 GLY A CA 1
ATOM 676 C C . GLY A 1 86 ? 24.463 -14.282 -26.572 1.00 74.25 86 GLY A C 1
ATOM 677 O O . GLY A 1 86 ? 24.224 -13.858 -27.699 1.00 74.25 86 GLY A O 1
ATOM 678 N N . LYS A 1 87 ? 23.540 -14.294 -25.605 1.00 71.69 87 LYS A N 1
ATOM 679 C CA . LYS A 1 87 ? 22.129 -13.904 -25.748 1.00 71.69 87 LYS A CA 1
ATOM 680 C C . LYS A 1 87 ? 21.804 -12.666 -24.917 1.00 71.69 87 LYS A C 1
ATOM 682 O O . LYS A 1 87 ? 22.489 -12.333 -23.949 1.00 71.69 87 LYS A O 1
ATOM 687 N N . THR A 1 88 ? 20.726 -11.976 -25.270 1.00 76.00 88 THR A N 1
ATOM 688 C CA . THR A 1 88 ? 20.141 -10.960 -24.387 1.00 76.00 88 THR A CA 1
ATOM 689 C C . THR A 1 88 ? 19.315 -11.623 -23.282 1.00 76.00 88 THR A C 1
ATOM 691 O O . THR A 1 88 ? 18.793 -12.727 -23.449 1.00 76.00 88 THR A O 1
ATOM 694 N N . SER A 1 89 ? 19.156 -10.951 -22.141 1.00 63.66 89 SER A N 1
ATOM 695 C CA . SER A 1 89 ? 18.319 -11.438 -21.033 1.00 63.66 89 SER A CA 1
ATOM 696 C C . SER A 1 89 ? 16.872 -11.705 -21.471 1.00 63.66 89 SER A C 1
ATOM 698 O O . SER A 1 89 ? 16.277 -12.699 -21.067 1.00 63.66 89 SER A O 1
ATOM 700 N N . ALA A 1 90 ? 16.327 -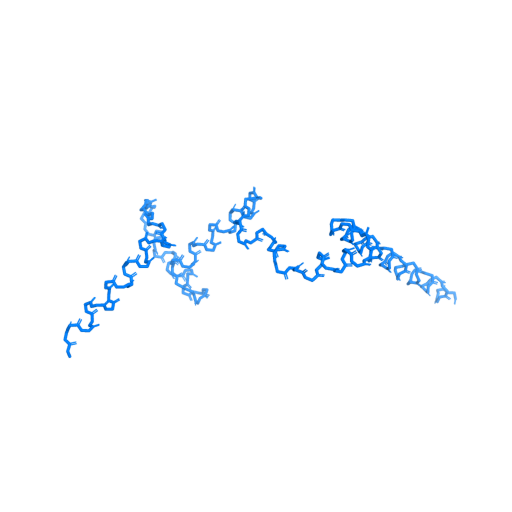10.874 -22.363 1.00 65.62 90 ALA A N 1
ATOM 701 C CA . ALA A 1 90 ? 14.991 -11.053 -22.927 1.00 65.62 90 ALA A CA 1
ATOM 702 C C . ALA A 1 90 ? 14.866 -12.311 -23.806 1.00 65.62 90 ALA A C 1
ATOM 704 O O . ALA A 1 90 ? 13.842 -12.989 -23.758 1.00 65.62 90 ALA A O 1
ATOM 705 N N . GLU A 1 91 ? 15.884 -12.640 -24.603 1.00 69.06 91 GLU A N 1
ATOM 706 C CA . GLU A 1 91 ? 15.902 -13.870 -25.409 1.00 69.06 91 GLU A CA 1
ATOM 707 C C . GLU A 1 91 ? 16.038 -15.111 -24.532 1.00 69.06 91 GLU A C 1
ATOM 709 O O . GLU A 1 91 ? 15.309 -16.079 -24.731 1.00 69.06 91 GLU A O 1
ATOM 714 N N . TYR A 1 92 ? 16.902 -15.048 -23.519 1.00 73.12 92 TYR A N 1
ATOM 715 C CA . TYR A 1 92 ? 17.094 -16.138 -22.570 1.00 73.12 92 TYR A CA 1
ATOM 716 C C . TYR A 1 92 ? 15.800 -16.472 -21.813 1.00 73.12 92 TYR A C 1
ATOM 718 O O . TYR A 1 92 ? 15.422 -17.635 -21.704 1.00 73.12 92 TYR A O 1
ATOM 726 N N . VAL A 1 93 ? 15.065 -15.453 -21.353 1.00 72.38 93 VAL A N 1
ATOM 727 C CA . VAL A 1 93 ? 13.763 -15.648 -20.692 1.00 72.38 93 VAL A CA 1
ATOM 728 C C . VAL A 1 93 ? 12.736 -16.252 -21.651 1.00 72.38 93 VAL A C 1
ATOM 730 O O . VAL A 1 93 ? 12.007 -17.160 -21.261 1.00 72.38 93 VAL A O 1
ATOM 733 N N . ARG A 1 94 ? 12.682 -15.801 -22.912 1.00 71.25 94 ARG A N 1
ATOM 734 C CA . ARG A 1 94 ? 11.751 -16.359 -23.910 1.00 71.25 94 ARG A CA 1
ATOM 735 C C . ARG A 1 94 ? 12.024 -17.832 -24.197 1.00 71.25 94 ARG A C 1
ATOM 737 O O . ARG A 1 94 ? 11.076 -18.603 -24.303 1.00 71.25 94 ARG A O 1
ATOM 744 N N . GLU A 1 95 ? 13.289 -18.216 -24.326 1.00 73.25 95 GLU A N 1
ATOM 745 C CA . GLU A 1 95 ? 13.667 -19.614 -24.537 1.00 73.25 95 GLU A CA 1
ATOM 746 C C . GLU A 1 95 ? 13.394 -20.470 -23.304 1.00 73.25 95 GLU A C 1
ATOM 748 O O . GLU A 1 95 ? 12.768 -21.512 -23.439 1.00 73.25 95 GLU A O 1
ATOM 753 N N . ALA A 1 96 ? 13.774 -20.016 -22.108 1.00 74.75 96 ALA A N 1
ATOM 754 C CA . ALA A 1 96 ? 13.533 -20.767 -20.878 1.00 74.75 96 ALA A CA 1
ATOM 755 C C . ALA A 1 96 ? 12.033 -21.001 -20.633 1.00 74.75 96 ALA A C 1
ATOM 757 O O . ALA A 1 96 ? 11.629 -22.079 -20.202 1.00 74.75 96 ALA A O 1
ATOM 758 N N . VAL A 1 97 ? 11.193 -20.006 -20.936 1.00 70.69 97 VAL A N 1
ATOM 759 C CA . VAL A 1 97 ? 9.733 -20.148 -20.858 1.00 70.69 97 VAL A CA 1
ATOM 760 C C . VAL A 1 97 ? 9.214 -21.103 -21.933 1.00 70.69 97 VAL A C 1
ATOM 762 O O . VAL A 1 97 ? 8.359 -21.929 -21.627 1.00 70.69 97 VAL A O 1
ATOM 765 N N . ARG A 1 98 ? 9.741 -21.046 -23.165 1.00 72.56 98 ARG A N 1
ATOM 766 C CA . ARG A 1 98 ? 9.373 -21.982 -24.239 1.00 72.56 98 ARG A CA 1
ATOM 767 C C . ARG A 1 98 ? 9.752 -23.422 -23.890 1.00 72.56 98 ARG A C 1
ATOM 769 O O . ARG A 1 98 ? 8.903 -24.292 -23.979 1.00 72.56 98 ARG A O 1
ATOM 776 N N . GLU A 1 99 ? 10.974 -23.657 -23.430 1.00 70.38 99 GLU A N 1
ATOM 777 C CA . GLU A 1 99 ? 11.449 -24.980 -23.013 1.00 70.38 99 GLU A CA 1
ATOM 778 C C . GLU A 1 99 ? 10.609 -25.529 -21.849 1.00 70.38 99 GLU A C 1
ATOM 780 O O . GLU A 1 99 ? 10.264 -26.708 -21.812 1.00 70.38 99 GLU A O 1
ATOM 785 N N . LYS A 1 100 ? 10.228 -24.671 -20.894 1.00 61.56 100 LYS A N 1
ATOM 786 C CA . LYS A 1 100 ? 9.333 -25.061 -19.797 1.00 61.56 100 LYS A CA 1
ATOM 787 C C . LYS A 1 100 ? 7.931 -25.431 -20.277 1.00 61.56 100 LYS A C 1
ATOM 789 O O . LYS A 1 100 ? 7.364 -26.372 -19.730 1.00 61.56 100 LYS A O 1
ATOM 794 N N . MET A 1 101 ? 7.399 -24.715 -21.268 1.00 62.50 101 MET A N 1
ATOM 795 C CA . MET A 1 101 ? 6.110 -25.027 -21.895 1.00 62.50 101 MET A CA 1
ATOM 796 C C . MET A 1 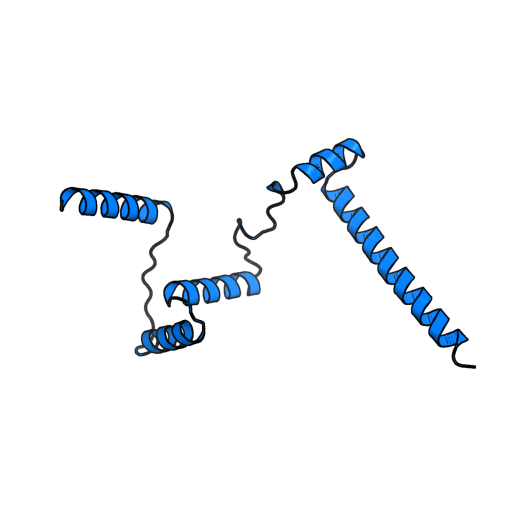101 ? 6.185 -26.349 -22.670 1.00 62.50 101 MET A C 1
ATOM 798 O O . MET A 1 101 ? 5.347 -27.214 -22.461 1.00 62.50 101 MET A O 1
ATOM 802 N N . GLU A 1 102 ? 7.243 -26.565 -23.456 1.00 61.75 102 GLU A N 1
ATOM 803 C CA . GLU A 1 102 ? 7.470 -27.814 -24.201 1.00 61.75 102 GLU A CA 1
ATOM 804 C C . GLU A 1 102 ? 7.631 -29.026 -23.272 1.00 61.75 102 GLU A C 1
ATOM 806 O O . GLU A 1 102 ? 7.175 -30.119 -23.592 1.00 61.75 102 GLU A O 1
ATOM 811 N N . ARG A 1 103 ? 8.234 -28.839 -22.090 1.00 57.44 103 ARG A N 1
ATOM 812 C CA . ARG A 1 103 ? 8.339 -29.899 -21.079 1.00 57.44 103 ARG A CA 1
ATOM 813 C C . ARG A 1 103 ? 6.995 -30.228 -20.438 1.00 57.44 103 ARG A C 1
ATOM 815 O O . ARG A 1 103 ? 6.724 -31.396 -20.204 1.00 57.44 103 ARG A O 1
ATOM 822 N N . GLN A 1 104 ? 6.163 -29.221 -20.167 1.00 54.00 104 GLN A N 1
ATOM 823 C CA . GLN A 1 104 ? 4.810 -29.469 -19.673 1.00 54.00 104 GLN A CA 1
ATOM 824 C C . GLN A 1 104 ? 3.966 -30.175 -20.731 1.00 54.00 104 GLN A C 1
ATOM 826 O O . GLN A 1 104 ? 3.318 -31.158 -20.399 1.00 54.00 104 GLN A O 1
ATOM 831 N N . ASP A 1 105 ? 4.026 -29.746 -21.990 1.00 52.75 105 ASP A N 1
ATOM 832 C CA . ASP A 1 105 ? 3.308 -30.405 -23.084 1.00 52.75 105 ASP A CA 1
ATOM 833 C C . ASP A 1 105 ? 3.778 -31.859 -23.288 1.00 52.75 105 ASP A C 1
ATOM 835 O O . ASP A 1 105 ? 2.948 -32.739 -23.500 1.00 52.75 105 ASP A O 1
ATOM 839 N N . ALA A 1 106 ? 5.080 -32.142 -23.150 1.00 56.84 106 ALA A N 1
ATOM 840 C CA . ALA A 1 106 ? 5.625 -33.501 -23.221 1.00 56.84 106 ALA A CA 1
ATOM 841 C C . ALA A 1 106 ? 5.205 -34.388 -22.033 1.00 56.84 106 ALA A C 1
ATOM 843 O O . ALA A 1 106 ? 4.811 -35.534 -22.250 1.00 56.84 106 ALA A O 1
ATOM 844 N N . ASP A 1 107 ? 5.231 -33.858 -20.804 1.00 54.31 107 ASP A N 1
ATOM 845 C CA . ASP A 1 107 ? 4.753 -34.566 -19.607 1.00 54.31 107 ASP A CA 1
ATOM 846 C C . ASP A 1 107 ? 3.236 -34.860 -19.720 1.00 54.31 107 ASP A C 1
ATOM 848 O O . ASP A 1 107 ? 2.787 -35.960 -19.402 1.00 54.31 107 ASP A O 1
ATOM 852 N N . TYR A 1 108 ? 2.439 -33.927 -20.265 1.00 51.50 108 TYR A N 1
ATOM 853 C CA . TYR A 1 108 ? 1.015 -34.154 -20.555 1.00 51.50 108 TYR A CA 1
ATOM 854 C C . TYR A 1 108 ? 0.793 -35.213 -21.643 1.00 51.50 108 TYR A C 1
ATOM 856 O O . TYR A 1 108 ? -0.175 -35.969 -21.573 1.00 51.50 108 TYR A O 1
ATOM 864 N N . GLN A 1 109 ? 1.660 -35.286 -22.653 1.00 51.12 109 GLN A N 1
ATOM 865 C CA . GLN A 1 109 ? 1.517 -36.238 -23.754 1.00 51.12 109 GLN A CA 1
ATOM 866 C C . GLN A 1 109 ? 1.899 -37.673 -23.336 1.00 51.12 109 GLN A C 1
ATOM 868 O O . GLN A 1 109 ? 1.205 -38.613 -23.725 1.00 51.12 109 GLN A O 1
ATOM 873 N N . GLU A 1 110 ? 2.912 -37.849 -22.477 1.00 50.22 110 GLU A N 1
ATOM 874 C CA . GLU A 1 110 ? 3.238 -39.153 -21.866 1.00 50.22 110 GLU A CA 1
ATOM 875 C C . GLU A 1 110 ? 2.129 -39.663 -20.926 1.00 50.22 110 GLU A C 1
ATOM 877 O O . GLU A 1 110 ? 1.833 -40.864 -20.910 1.00 50.22 110 GLU A O 1
ATOM 882 N N . ASP A 1 111 ? 1.480 -38.771 -20.168 1.00 50.62 111 ASP A N 1
ATOM 883 C CA . ASP A 1 111 ? 0.366 -39.139 -19.285 1.00 50.62 111 ASP A CA 1
ATOM 884 C C . ASP A 1 111 ? -0.880 -39.583 -20.074 1.00 50.62 111 ASP A C 1
ATOM 886 O O . ASP A 1 111 ? -1.543 -40.548 -19.684 1.00 50.62 111 ASP A O 1
ATOM 890 N N . VAL A 1 112 ? -1.180 -38.949 -21.214 1.00 53.81 112 VAL A N 1
ATOM 891 C CA . VAL A 1 112 ? -2.287 -39.364 -22.098 1.00 53.81 112 VAL A CA 1
ATOM 892 C C . VAL A 1 112 ? -2.014 -40.742 -22.718 1.00 53.81 112 VAL A C 1
ATOM 894 O O . VAL A 1 112 ? -2.889 -41.608 -22.683 1.00 53.81 112 VAL A O 1
ATOM 897 N N . GLU A 1 113 ? -0.793 -41.004 -23.200 1.00 53.47 113 GLU A N 1
ATOM 898 C CA . GLU A 1 113 ? -0.435 -42.308 -23.784 1.00 53.47 113 GLU A CA 1
ATOM 899 C C . GLU A 1 113 ? -0.430 -43.452 -22.750 1.00 53.47 113 GLU A C 1
ATOM 901 O O . GLU A 1 113 ? -0.823 -44.580 -23.062 1.00 53.47 113 GLU A O 1
ATOM 906 N N . ARG A 1 114 ? -0.061 -43.190 -21.486 1.00 53.22 114 ARG A N 1
ATOM 907 C CA . ARG A 1 114 ? -0.171 -44.185 -20.400 1.00 53.22 114 ARG A CA 1
ATOM 908 C C . ARG A 1 114 ? -1.617 -44.566 -20.093 1.00 53.22 114 ARG A C 1
ATOM 910 O O . ARG A 1 114 ? -1.890 -45.740 -19.834 1.00 53.22 114 ARG A O 1
ATOM 917 N N . VAL A 1 115 ? -2.542 -43.609 -20.097 1.00 55.66 115 VAL A N 1
ATOM 918 C CA . VAL A 1 115 ? -3.962 -43.875 -19.810 1.00 55.66 115 VAL A CA 1
ATOM 919 C C . VAL A 1 115 ? -4.600 -44.729 -20.914 1.00 55.66 115 VAL A C 1
ATOM 921 O O . VAL A 1 115 ? -5.377 -45.637 -20.600 1.00 55.66 115 VAL A O 1
ATOM 924 N N . ASP A 1 116 ? -4.202 -44.532 -22.174 1.00 50.56 116 ASP A N 1
ATOM 925 C CA . ASP A 1 116 ? -4.685 -45.330 -23.311 1.00 50.56 116 ASP A CA 1
ATOM 926 C C . ASP A 1 116 ? -4.142 -46.773 -23.315 1.00 50.56 116 ASP A C 1
ATOM 928 O O . ASP A 1 116 ? -4.879 -47.708 -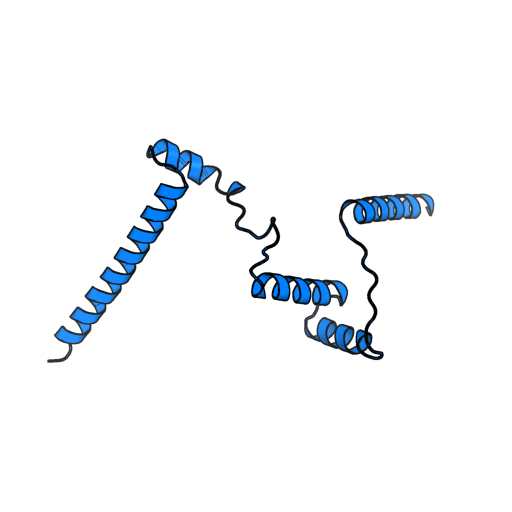23.630 1.00 50.56 116 ASP A O 1
ATOM 932 N N . ILE A 1 117 ? -2.892 -47.003 -22.893 1.00 54.56 117 ILE A N 1
ATOM 933 C CA . ILE A 1 117 ? -2.311 -48.362 -22.815 1.00 54.56 117 ILE A CA 1
ATOM 934 C C . ILE A 1 117 ? -2.892 -49.171 -21.641 1.00 54.56 117 ILE A C 1
ATOM 936 O O . ILE A 1 117 ? -2.938 -50.399 -21.696 1.00 54.56 117 ILE A O 1
ATOM 940 N N . THR A 1 118 ? -3.366 -48.505 -20.584 1.00 55.12 118 THR A N 1
ATOM 941 C CA . THR A 1 118 ? -3.906 -49.173 -19.383 1.00 55.12 118 THR A CA 1
ATOM 942 C C . THR A 1 118 ? -5.426 -49.411 -19.448 1.00 55.12 118 THR A C 1
ATOM 944 O O . THR A 1 118 ? -5.997 -49.946 -18.500 1.00 55.12 118 THR A O 1
ATOM 947 N N . SER A 1 119 ? -6.085 -49.027 -20.550 1.00 53.97 119 SER A N 1
ATOM 948 C CA . SER A 1 119 ? -7.547 -49.112 -20.733 1.00 53.97 119 SER A CA 1
ATOM 949 C C . SER A 1 119 ? -8.013 -50.246 -21.668 1.00 53.97 119 SER A C 1
ATOM 951 O O . SER A 1 119 ? -9.129 -50.184 -22.186 1.00 53.97 119 SER A O 1
ATOM 953 N N . PHE A 1 120 ? -7.199 -51.294 -21.856 1.00 46.25 120 PHE A N 1
ATOM 954 C CA . PHE A 1 120 ? -7.569 -52.524 -22.577 1.00 46.25 120 PHE A CA 1
ATOM 955 C C . PHE A 1 120 ? -7.576 -53.760 -21.674 1.00 46.25 120 PHE A C 1
ATOM 957 O O . PHE A 1 120 ? -6.626 -53.923 -20.876 1.00 46.25 120 PHE A O 1
#

Organism: NCBI:txid2885352

Foldseek 3Di:
DVVVVVVVVVVVVVCCVVPHDDDDDDDPPPVQVVLCVVCVVVVHHSVVSVVVVVCVVCVVVVNHDPVRPPCCVVPPVLCVVCVVVVHHSVVVVVVVVVVVVVVVVVVVVVVVVVVVVVPD

pLDDT: mean 73.03, std 15.72, range [46.25, 96.12]

Sequence (120 aa):
MPEDARKRNDRQYAWQKENTDRINFTMPKGRKDQIKEAAEIAGVSATVWINQAIDAKFEDAGIVAPKDMMDLGTIKDLEAYARSAGKTSAEYVREAVREKMERQDADYQEDVERVDITSF